Protein AF-A0A2V6PAF4-F1 (afdb_monomer_lite)

Structure (mmCIF, N/CA/C/O backbone):
data_AF-A0A2V6PAF4-F1
#
_entry.id   AF-A0A2V6PAF4-F1
#
loop_
_atom_site.group_PDB
_atom_site.id
_atom_site.type_symbol
_atom_site.label_atom_id
_atom_site.label_alt_id
_atom_site.label_comp_id
_atom_site.label_asym_id
_atom_site.label_entity_id
_atom_site.label_seq_id
_atom_site.pdbx_PDB_ins_code
_atom_site.Cartn_x
_atom_site.Cartn_y
_atom_site.Cartn_z
_atom_site.occupancy
_atom_site.B_iso_or_equiv
_atom_site.auth_seq_id
_atom_site.auth_comp_id
_atom_site.auth_asym_id
_atom_site.auth_atom_id
_atom_site.pdbx_PDB_model_num
ATOM 1 N N . LYS A 1 1 ? -13.365 17.507 16.487 1.00 45.06 1 LYS A N 1
ATOM 2 C CA . LYS A 1 1 ? -14.603 16.936 15.899 1.00 45.06 1 LYS A CA 1
ATOM 3 C C . LYS A 1 1 ? -14.242 15.576 15.320 1.00 45.06 1 LYS A C 1
ATOM 5 O O . LYS A 1 1 ? -13.297 15.523 14.547 1.00 45.06 1 LYS A O 1
ATOM 10 N N . VAL A 1 2 ? -14.901 14.494 15.738 1.00 49.12 2 VAL A N 1
ATOM 11 C CA . VAL A 1 2 ? -14.749 13.192 15.071 1.00 49.12 2 VAL A CA 1
ATOM 12 C C . VAL A 1 2 ? -15.640 13.260 13.837 1.00 49.12 2 VAL A C 1
ATOM 14 O O . VAL A 1 2 ? -16.855 13.171 13.962 1.00 49.12 2 VAL A O 1
ATOM 17 N N . SER A 1 3 ? -15.048 13.552 12.685 1.00 64.25 3 SER A N 1
ATOM 18 C CA . SER A 1 3 ? -15.734 13.484 11.395 1.00 64.25 3 SER A CA 1
ATOM 19 C C . SER A 1 3 ? -16.108 12.038 11.088 1.00 64.25 3 SER A C 1
ATOM 21 O O . SER A 1 3 ? -15.311 11.129 11.365 1.00 64.25 3 SER A O 1
ATOM 23 N N . ARG A 1 4 ? -17.323 11.836 10.571 1.00 76.94 4 ARG A N 1
ATOM 24 C CA . ARG A 1 4 ? -17.819 10.522 10.142 1.00 76.94 4 ARG A CA 1
ATOM 25 C C . ARG A 1 4 ? -17.128 10.103 8.848 1.00 76.94 4 ARG A C 1
ATOM 27 O O . ARG A 1 4 ? -16.737 10.955 8.058 1.00 76.94 4 ARG A O 1
ATOM 34 N N . VAL A 1 5 ? -16.989 8.798 8.622 1.00 81.94 5 VAL A N 1
ATOM 35 C CA . VAL A 1 5 ? -16.341 8.262 7.413 1.00 81.94 5 VAL A CA 1
ATOM 36 C C . VAL A 1 5 ? -17.059 8.705 6.136 1.00 81.94 5 VAL A C 1
ATOM 38 O O . VAL A 1 5 ? -16.399 9.016 5.150 1.00 81.94 5 VAL A O 1
ATOM 41 N N . ASP A 1 6 ? -18.384 8.861 6.191 1.00 87.06 6 ASP A N 1
ATOM 42 C CA . ASP A 1 6 ? -19.204 9.354 5.075 1.00 87.06 6 ASP A CA 1
ATOM 43 C C . ASP A 1 6 ? -18.828 10.764 4.595 1.00 87.06 6 ASP A C 1
ATOM 45 O O . ASP A 1 6 ? -19.099 11.110 3.453 1.00 87.06 6 ASP A O 1
ATOM 49 N N . GLU A 1 7 ? -18.183 11.583 5.433 1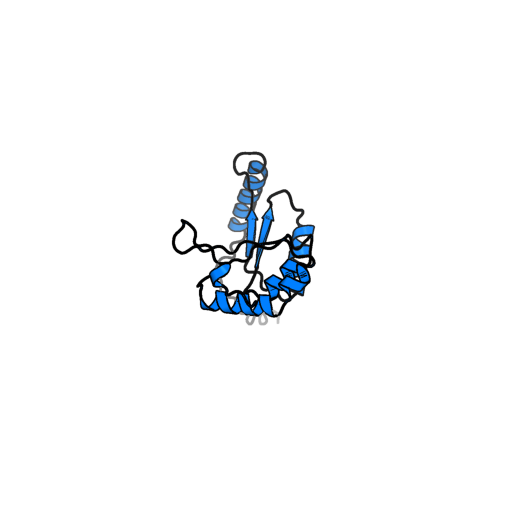.00 87.69 7 GLU A N 1
ATOM 50 C CA . GLU A 1 7 ? -17.750 12.934 5.043 1.00 87.69 7 GLU A CA 1
ATOM 51 C C . GLU A 1 7 ? -16.572 12.914 4.053 1.00 87.69 7 GLU A C 1
ATOM 53 O O . GLU A 1 7 ? -16.286 13.931 3.423 1.00 87.69 7 GLU A O 1
ATOM 58 N N . PHE A 1 8 ? -15.880 11.777 3.929 1.00 88.69 8 PHE A N 1
ATOM 59 C CA . PHE A 1 8 ? -14.672 11.625 3.108 1.00 88.69 8 PHE A CA 1
ATOM 60 C C . PHE A 1 8 ? -14.848 10.669 1.929 1.00 88.69 8 PHE A C 1
ATOM 62 O O . PHE A 1 8 ? -13.936 10.541 1.113 1.00 88.69 8 PHE A O 1
ATOM 69 N N . ILE A 1 9 ? -15.983 9.974 1.860 1.00 93.19 9 ILE A N 1
ATOM 70 C CA . ILE A 1 9 ? -16.296 9.052 0.774 1.00 93.19 9 ILE A CA 1
ATOM 71 C C . ILE A 1 9 ? -16.937 9.846 -0.360 1.00 93.19 9 ILE A C 1
ATOM 73 O O . ILE A 1 9 ? -17.956 10.511 -0.179 1.00 93.19 9 ILE A O 1
ATOM 77 N N . HIS A 1 10 ? -16.344 9.746 -1.544 1.00 94.19 10 HIS A N 1
ATOM 78 C CA . HIS A 1 10 ? -16.859 10.348 -2.762 1.00 94.19 10 HIS A CA 1
ATOM 79 C C . HIS A 1 10 ? -17.333 9.257 -3.715 1.00 94.19 10 HIS A C 1
ATOM 81 O O . HIS A 1 10 ? -16.524 8.475 -4.217 1.00 94.19 10 HIS A O 1
ATOM 87 N N . THR A 1 11 ? -18.635 9.231 -3.993 1.00 95.31 11 THR A N 1
ATOM 88 C CA . THR A 1 11 ? -19.187 8.346 -5.019 1.00 95.31 11 THR A CA 1
ATOM 89 C C . THR A 1 11 ? -18.791 8.820 -6.402 1.00 95.31 11 THR A C 1
ATOM 91 O O . THR A 1 11 ? -18.887 10.006 -6.722 1.00 95.31 11 THR A O 1
ATOM 94 N N . THR A 1 12 ? -18.302 7.883 -7.207 1.00 96.75 12 THR A N 1
ATOM 95 C CA . THR A 1 12 ? -17.875 8.160 -8.577 1.00 96.75 12 THR A CA 1
ATOM 96 C C . THR A 1 12 ? -19.017 7.931 -9.566 1.00 96.75 12 THR A C 1
ATOM 98 O O . THR A 1 12 ? -20.065 7.385 -9.227 1.00 96.75 12 THR A O 1
ATOM 101 N N . GLU A 1 13 ? -18.814 8.330 -10.820 1.00 97.06 13 GLU A N 1
ATOM 102 C CA . GLU A 1 13 ? -19.739 8.004 -11.916 1.00 97.06 13 GLU A CA 1
ATOM 103 C C . GLU A 1 13 ? -19.711 6.509 -12.283 1.00 97.06 13 GLU A C 1
ATOM 105 O O . GLU A 1 13 ? -20.609 6.017 -12.967 1.00 97.06 13 GLU A O 1
ATOM 110 N N . VAL A 1 14 ? -18.686 5.776 -11.834 1.00 97.25 14 VAL A N 1
ATOM 111 C CA . VAL A 1 14 ? -18.561 4.337 -12.057 1.00 97.25 14 VAL A CA 1
ATOM 112 C C . VAL A 1 14 ? -19.381 3.600 -10.990 1.00 97.25 14 VAL A C 1
ATOM 114 O O . VAL A 1 14 ? -19.129 3.772 -9.795 1.00 97.25 14 VAL A O 1
ATOM 117 N N . PRO A 1 15 ? -20.343 2.744 -11.383 1.00 96.31 15 PRO A N 1
ATOM 118 C CA . PRO A 1 15 ? -21.134 1.977 -10.430 1.00 96.31 15 PRO A CA 1
ATOM 119 C C . PRO A 1 15 ? -20.260 1.127 -9.504 1.00 96.31 15 PRO A C 1
ATOM 121 O O . PRO A 1 15 ? -19.311 0.486 -9.955 1.00 96.31 15 PRO A O 1
ATOM 124 N N . HIS A 1 16 ? -20.629 1.078 -8.221 1.00 95.50 16 HIS A N 1
ATOM 125 C CA . HIS A 1 16 ? -19.941 0.298 -7.181 1.00 95.50 16 HIS A CA 1
ATOM 126 C C . HIS A 1 16 ? -18.487 0.720 -6.914 1.00 95.50 16 HIS A C 1
ATOM 128 O O . HIS A 1 16 ? -17.719 -0.054 -6.343 1.00 95.50 16 HIS A O 1
ATOM 134 N N . LEU A 1 17 ? -18.114 1.942 -7.306 1.00 97.12 17 LEU A N 1
ATOM 135 C CA . LEU A 1 17 ? -16.811 2.521 -7.023 1.00 97.12 17 LEU A CA 1
ATOM 136 C C . LEU A 1 17 ? -16.968 3.843 -6.272 1.00 97.12 17 LEU A C 1
ATOM 138 O O . LEU A 1 17 ? -17.462 4.836 -6.810 1.00 97.12 17 LEU A O 1
ATOM 142 N N . ASP A 1 18 ? -16.453 3.850 -5.050 1.00 97.31 18 ASP A N 1
ATOM 143 C CA . ASP A 1 18 ? -16.276 5.043 -4.236 1.00 97.31 18 ASP A CA 1
ATOM 144 C C . ASP A 1 18 ? -14.776 5.323 -4.048 1.00 97.31 18 ASP A C 1
ATOM 146 O O . ASP A 1 18 ? -13.941 4.415 -4.105 1.00 97.31 18 ASP A O 1
ATOM 150 N N . VAL A 1 19 ? -14.421 6.588 -3.822 1.00 96.19 19 VAL A N 1
ATOM 151 C CA . VAL A 1 19 ? -13.034 7.038 -3.651 1.00 96.19 19 VAL A CA 1
ATOM 152 C C . VAL A 1 19 ? -12.901 7.884 -2.391 1.00 96.19 19 VAL A C 1
ATOM 154 O O . VAL A 1 19 ? -13.724 8.752 -2.111 1.00 96.19 19 VAL A O 1
ATOM 157 N N . VAL A 1 20 ? -11.813 7.663 -1.653 1.00 94.31 20 VAL A N 1
ATOM 158 C CA . VAL A 1 20 ? -11.364 8.544 -0.570 1.00 94.31 20 VAL A CA 1
ATOM 159 C C . VAL A 1 20 ? -10.064 9.205 -1.010 1.00 94.31 20 VAL A C 1
ATOM 161 O O . VAL A 1 20 ? -9.071 8.532 -1.281 1.00 94.31 20 VAL A O 1
ATOM 164 N N . CYS A 1 21 ? -10.072 10.532 -1.100 1.00 91.44 21 CYS A N 1
ATOM 165 C CA . CYS A 1 21 ? -8.900 11.312 -1.493 1.00 91.44 21 CYS A CA 1
ATOM 166 C C . CYS A 1 21 ? -7.936 11.506 -0.309 1.00 91.44 21 CYS A C 1
ATOM 168 O O . CYS A 1 21 ? -8.340 11.456 0.851 1.00 91.44 21 CYS A O 1
ATOM 170 N N . CYS A 1 22 ? -6.663 11.808 -0.587 1.00 85.88 22 CYS A N 1
ATOM 171 C CA . CYS A 1 22 ? -5.636 11.999 0.451 1.00 85.88 22 CYS A CA 1
ATOM 172 C C . CYS A 1 22 ? -5.901 13.182 1.405 1.00 85.88 22 CYS A C 1
ATOM 174 O O . CYS A 1 22 ? -5.325 13.238 2.491 1.00 85.88 22 CYS A O 1
ATOM 176 N N . GLY A 1 23 ? -6.780 14.114 1.024 1.00 86.31 23 GLY A N 1
ATOM 177 C CA . GLY A 1 23 ? -7.093 15.299 1.813 1.00 86.31 23 GLY A CA 1
ATOM 178 C C . GLY A 1 23 ? -5.913 16.270 1.907 1.00 86.31 23 GLY A C 1
ATOM 179 O O . GLY A 1 23 ? -5.111 16.400 0.983 1.00 86.31 23 GLY A O 1
ATOM 180 N N . ALA A 1 24 ? -5.824 16.996 3.022 1.00 84.50 24 ALA A N 1
ATOM 181 C CA . ALA A 1 24 ? -4.711 17.907 3.273 1.00 84.50 24 ALA A CA 1
ATOM 182 C C . ALA A 1 24 ? -3.429 17.127 3.598 1.00 84.50 24 ALA A C 1
ATOM 184 O O . ALA A 1 24 ? -3.460 16.177 4.379 1.00 84.50 24 ALA A O 1
ATOM 185 N N . VAL A 1 25 ? -2.296 17.566 3.041 1.00 82.56 25 VAL A N 1
ATOM 186 C CA . VAL A 1 25 ? -0.990 16.938 3.284 1.00 82.56 25 VAL A CA 1
ATOM 187 C C . VAL A 1 25 ? -0.648 17.026 4.779 1.00 82.56 25 VAL A C 1
ATOM 189 O O . VAL A 1 25 ? -0.533 18.137 5.306 1.00 82.56 25 VAL A O 1
ATOM 192 N N . PRO A 1 26 ? -0.497 15.890 5.486 1.00 80.06 26 PRO A N 1
ATOM 193 C CA . PRO A 1 26 ? -0.187 15.901 6.908 1.00 80.06 26 PRO A CA 1
ATOM 194 C C . PRO A 1 26 ? 1.283 16.266 7.139 1.00 80.06 26 PRO A C 1
ATOM 196 O O . PRO A 1 26 ? 2.150 15.971 6.319 1.00 80.06 26 PRO A O 1
ATOM 199 N N . SER A 1 27 ? 1.580 16.852 8.300 1.00 79.88 27 SER A N 1
ATOM 200 C CA . SER A 1 27 ? 2.957 17.147 8.719 1.00 79.88 27 SER A CA 1
ATOM 201 C C . SER A 1 27 ? 3.794 15.888 8.982 1.00 79.88 27 SER A C 1
ATOM 203 O O . SER A 1 27 ? 5.009 15.934 8.825 1.00 79.88 27 SER A O 1
ATOM 205 N N . SER A 1 28 ? 3.156 14.772 9.364 1.00 84.06 28 SER A N 1
ATOM 206 C CA . SER A 1 28 ? 3.804 13.475 9.615 1.00 84.06 28 SER A CA 1
ATOM 207 C C . SER A 1 28 ? 2.957 12.321 9.036 1.00 84.06 28 SER A C 1
ATOM 209 O O . SER A 1 28 ? 2.079 11.787 9.723 1.00 84.06 28 SER A O 1
ATOM 211 N N . PRO A 1 29 ? 3.153 11.945 7.752 1.00 82.19 29 PRO A N 1
ATOM 212 C CA . PRO A 1 29 ? 2.386 10.878 7.097 1.00 82.19 29 PRO A CA 1
ATOM 213 C C . PRO A 1 29 ? 2.521 9.507 7.778 1.00 82.19 29 PRO A C 1
ATOM 215 O O . PRO A 1 29 ? 1.523 8.803 7.945 1.00 82.19 29 PRO A O 1
ATOM 218 N N . SER A 1 30 ? 3.725 9.153 8.240 1.00 84.38 30 SER A N 1
ATOM 219 C CA . SER A 1 30 ? 4.012 7.881 8.915 1.00 84.38 30 SER A CA 1
ATOM 220 C C . SER A 1 30 ? 3.206 7.709 10.206 1.00 84.38 30 SER A C 1
ATOM 222 O O . SER A 1 30 ? 2.650 6.640 10.467 1.00 84.38 30 SER A O 1
ATOM 224 N N . GLU A 1 31 ? 3.104 8.771 11.011 1.00 85.75 31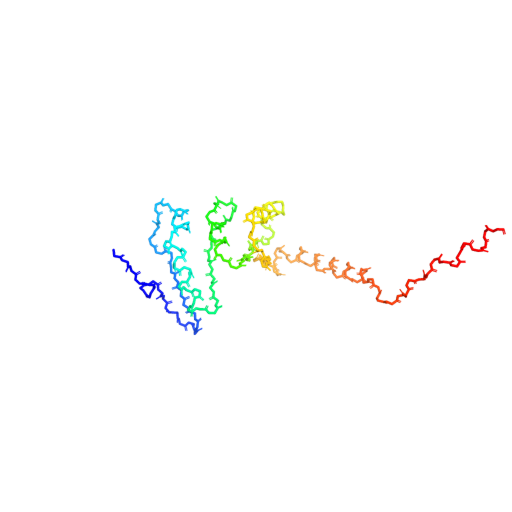 GLU A N 1
ATOM 225 C CA . GLU A 1 31 ? 2.323 8.763 12.252 1.00 85.75 31 GLU A CA 1
ATOM 226 C C . GLU A 1 31 ? 0.829 8.638 11.975 1.00 85.75 31 GLU A C 1
ATOM 228 O O . GLU A 1 31 ? 0.130 7.889 12.662 1.00 85.75 31 GLU A O 1
ATOM 233 N N . LEU A 1 32 ? 0.335 9.333 10.945 1.00 87.62 32 LEU A N 1
ATOM 234 C CA . LEU A 1 32 ? -1.062 9.233 10.542 1.00 87.62 32 LEU A CA 1
ATOM 235 C C . LEU A 1 32 ? -1.399 7.802 10.102 1.00 87.62 32 LEU A C 1
ATOM 237 O O . LEU A 1 32 ? -2.397 7.250 10.573 1.00 87.62 32 LEU A O 1
ATOM 241 N N . ALA A 1 33 ? -0.546 7.189 9.277 1.00 88.12 33 ALA A N 1
ATOM 242 C CA . ALA A 1 33 ? -0.687 5.807 8.821 1.00 88.12 33 ALA A CA 1
ATOM 243 C C . ALA A 1 33 ? -0.702 4.803 9.987 1.00 88.12 33 ALA A C 1
ATOM 245 O O . ALA A 1 33 ? -1.518 3.884 10.012 1.00 88.12 33 ALA A O 1
ATOM 246 N N . GLY A 1 34 ? 0.155 5.006 10.993 1.00 88.12 34 GLY A N 1
ATOM 247 C CA . GLY A 1 34 ? 0.220 4.167 12.195 1.00 88.12 34 GLY A CA 1
ATOM 248 C C . GLY A 1 34 ? -0.825 4.492 13.269 1.00 88.12 34 GLY A C 1
ATOM 249 O O . GLY A 1 34 ? -0.893 3.804 14.295 1.00 88.12 34 GLY A O 1
ATOM 250 N N . SER A 1 35 ? -1.639 5.531 13.083 1.00 91.50 35 SER A N 1
ATOM 251 C CA . SER A 1 35 ? -2.533 6.030 14.126 1.00 91.50 35 SER A CA 1
ATOM 252 C C . SER A 1 35 ? -3.677 5.061 14.450 1.00 91.50 35 SER A C 1
ATOM 254 O O . SER A 1 35 ? -4.141 4.276 13.620 1.00 91.50 35 SER A O 1
ATOM 256 N N . LYS A 1 36 ? -4.210 5.154 15.676 1.00 92.31 36 LYS A N 1
ATOM 257 C CA . LYS A 1 36 ? -5.443 4.441 16.060 1.00 92.31 36 LYS A CA 1
ATOM 258 C C . LYS A 1 36 ? -6.621 4.821 15.156 1.00 92.31 36 LYS A C 1
ATOM 260 O O . LYS A 1 36 ? -7.441 3.967 14.837 1.00 92.31 36 LYS A O 1
ATOM 265 N N . ARG A 1 37 ? -6.680 6.086 14.727 1.00 90.00 37 ARG A N 1
ATOM 266 C CA . ARG A 1 37 ? -7.733 6.601 13.845 1.00 90.00 37 ARG A CA 1
ATOM 267 C C . ARG A 1 37 ? -7.692 5.935 12.469 1.00 90.00 37 ARG A C 1
ATOM 269 O O . ARG A 1 37 ? -8.749 5.579 11.967 1.00 90.00 37 ARG A O 1
ATOM 276 N N . MET A 1 38 ? -6.504 5.717 11.900 1.00 91.00 38 MET A N 1
ATOM 277 C CA . MET A 1 38 ? -6.356 4.995 10.630 1.00 91.00 38 MET A CA 1
ATOM 278 C C . MET A 1 38 ? -6.854 3.551 10.743 1.00 91.00 38 MET A C 1
ATOM 280 O O . MET A 1 38 ? -7.624 3.103 9.905 1.00 91.00 38 MET A O 1
ATOM 284 N N . ARG A 1 39 ? -6.499 2.840 11.822 1.00 93.00 39 ARG A N 1
ATOM 285 C CA . ARG A 1 39 ? -6.988 1.466 12.055 1.00 93.00 39 ARG A CA 1
ATOM 286 C C . ARG A 1 39 ? -8.509 1.407 12.177 1.00 93.00 39 ARG A C 1
ATOM 288 O O . ARG A 1 39 ? -9.130 0.537 11.587 1.00 93.00 39 ARG A O 1
ATOM 295 N N . GLN A 1 40 ? -9.103 2.345 12.915 1.00 92.62 40 GLN A N 1
ATOM 296 C CA . GLN A 1 40 ? -10.560 2.446 13.047 1.00 92.62 40 GLN A CA 1
ATOM 297 C C . GLN A 1 40 ? -11.236 2.733 11.704 1.00 92.62 40 GLN A C 1
ATOM 299 O O . GLN A 1 40 ? -12.254 2.126 11.399 1.00 92.62 40 GLN A O 1
ATOM 304 N N . PHE A 1 41 ? -10.651 3.622 10.900 1.00 92.12 41 PHE A N 1
ATOM 305 C CA . PHE A 1 41 ? -11.133 3.911 9.555 1.00 92.12 41 PHE A CA 1
ATOM 306 C C . PHE A 1 41 ? -11.078 2.671 8.653 1.00 92.12 41 PHE A C 1
ATOM 308 O O . PHE A 1 41 ? -12.084 2.340 8.035 1.00 92.12 41 PHE A O 1
ATOM 315 N N . LEU A 1 42 ? -9.940 1.965 8.619 1.00 93.19 42 LEU A N 1
ATOM 316 C CA . LEU A 1 42 ? -9.770 0.748 7.819 1.00 93.19 42 LEU A CA 1
ATOM 317 C C . LEU A 1 42 ? -10.752 -0.356 8.232 1.00 93.19 42 LEU A C 1
ATOM 319 O O . LEU A 1 42 ? -11.322 -1.011 7.367 1.00 93.19 42 LEU A O 1
ATOM 323 N N . GLU A 1 43 ? -11.003 -0.519 9.532 1.00 93.56 43 GLU A N 1
ATOM 324 C CA . GLU A 1 43 ? -12.000 -1.466 10.039 1.00 93.56 43 GLU A CA 1
ATOM 325 C C . GLU A 1 43 ? -13.425 -1.087 9.604 1.00 93.56 43 GLU A C 1
ATOM 327 O O . GLU A 1 43 ? -14.210 -1.939 9.192 1.00 93.56 43 GLU A O 1
ATOM 332 N N . GLU A 1 44 ? -13.775 0.199 9.639 1.00 93.75 44 GLU A N 1
ATOM 333 C CA . GLU A 1 44 ? -15.094 0.660 9.205 1.00 93.75 44 GLU A CA 1
ATOM 334 C C . GLU A 1 44 ? -15.311 0.442 7.701 1.00 93.75 44 GLU A C 1
ATOM 336 O O . GLU A 1 44 ? -16.348 -0.091 7.306 1.00 93.75 44 GLU A O 1
ATOM 341 N N . VAL A 1 45 ? -14.334 0.784 6.851 1.00 94.50 45 VAL A N 1
ATOM 342 C CA . VAL A 1 45 ? -14.454 0.552 5.399 1.00 94.50 45 VAL A CA 1
ATOM 343 C C . VAL A 1 45 ? -14.418 -0.937 5.056 1.00 94.50 45 VAL A C 1
ATOM 345 O O . VAL A 1 45 ? -15.147 -1.366 4.165 1.00 94.50 45 VAL A O 1
ATOM 348 N N . ARG A 1 46 ? -13.664 -1.754 5.802 1.00 94.56 46 ARG A N 1
ATOM 349 C CA . ARG A 1 46 ? -13.640 -3.216 5.636 1.00 94.56 46 ARG A CA 1
ATOM 350 C C . ARG A 1 46 ? -15.020 -3.846 5.820 1.00 94.56 46 ARG A C 1
ATOM 352 O O . ARG A 1 46 ? -15.354 -4.785 5.113 1.00 94.56 46 ARG A O 1
ATOM 359 N N . ASN A 1 47 ? -15.824 -3.319 6.741 1.00 94.81 47 ASN A N 1
ATOM 360 C CA . ASN A 1 47 ? -17.182 -3.808 6.988 1.00 94.81 47 ASN A CA 1
ATOM 361 C C . ASN A 1 47 ? -18.216 -3.294 5.967 1.00 94.81 47 ASN A C 1
ATOM 363 O O . ASN A 1 47 ? -19.337 -3.796 5.928 1.00 94.81 47 ASN A O 1
ATOM 367 N N . ARG A 1 48 ? -17.866 -2.284 5.160 1.00 94.62 48 ARG A N 1
ATOM 368 C CA . ARG A 1 48 ? -18.775 -1.624 4.207 1.00 94.62 48 ARG A CA 1
ATOM 369 C C . ARG A 1 48 ? -18.565 -2.040 2.755 1.00 94.62 48 ARG A C 1
ATOM 371 O O . ARG A 1 48 ? -19.513 -1.968 1.982 1.00 94.62 48 ARG A O 1
ATOM 378 N N . TYR A 1 49 ? -17.346 -2.424 2.388 1.00 96.88 49 TYR A N 1
ATOM 379 C CA . TYR A 1 49 ? -16.972 -2.730 1.010 1.00 96.88 49 TYR A CA 1
ATOM 380 C C . TYR A 1 49 ? -16.469 -4.161 0.883 1.00 96.88 49 TYR A C 1
ATOM 382 O O . TYR A 1 49 ? -15.681 -4.627 1.702 1.00 96.88 49 TYR A O 1
ATOM 390 N N . ASP A 1 50 ? -16.830 -4.823 -0.215 1.00 96.81 50 ASP A N 1
ATOM 391 C CA . ASP A 1 50 ? -16.303 -6.151 -0.530 1.00 96.81 50 ASP A CA 1
ATOM 392 C C . ASP A 1 50 ? -14.792 -6.123 -0.788 1.00 96.81 50 ASP A C 1
ATOM 394 O O . ASP A 1 50 ? -14.088 -7.105 -0.537 1.00 96.81 50 ASP A O 1
ATOM 398 N N . ARG A 1 51 ? -14.284 -5.017 -1.346 1.00 96.44 51 ARG A N 1
ATOM 399 C CA . ARG A 1 51 ? -12.876 -4.821 -1.704 1.00 96.44 51 ARG A CA 1
ATOM 400 C C . ARG A 1 51 ? -12.456 -3.390 -1.397 1.00 96.44 51 ARG A C 1
ATOM 402 O O . ARG A 1 51 ? -13.137 -2.447 -1.783 1.00 96.44 51 ARG A O 1
ATOM 409 N N . VAL A 1 52 ? -11.298 -3.244 -0.760 1.00 96.50 52 VAL A N 1
ATOM 410 C CA . VAL A 1 52 ? -10.675 -1.950 -0.461 1.00 96.50 52 VAL A CA 1
ATOM 411 C C . VAL A 1 52 ? -9.278 -1.949 -1.070 1.00 96.50 52 VAL A C 1
ATOM 413 O O . VAL A 1 52 ? -8.467 -2.821 -0.765 1.00 96.50 52 VAL A O 1
ATOM 416 N N . ILE A 1 53 ? -9.003 -0.984 -1.947 1.00 96.31 53 ILE A N 1
ATOM 417 C CA . ILE A 1 53 ? -7.689 -0.803 -2.573 1.00 96.31 53 ILE A CA 1
ATOM 418 C C . ILE A 1 53 ? -7.029 0.413 -1.932 1.00 96.31 53 ILE A C 1
ATOM 420 O O . ILE A 1 53 ? -7.614 1.492 -1.888 1.00 96.31 53 ILE A O 1
ATOM 424 N N . LEU A 1 54 ? -5.809 0.226 -1.433 1.00 94.75 54 LEU A N 1
ATOM 425 C CA . LEU A 1 54 ? -5.022 1.275 -0.793 1.00 94.75 54 LEU A CA 1
ATOM 426 C C . LEU A 1 54 ? -3.855 1.643 -1.709 1.00 94.75 54 LEU A C 1
ATOM 428 O O . LEU A 1 54 ? -2.961 0.825 -1.927 1.00 94.75 54 LEU A O 1
ATOM 432 N N . ASP A 1 55 ? -3.862 2.866 -2.236 1.00 92.25 55 ASP A N 1
ATOM 433 C CA . ASP A 1 55 ? -2.714 3.406 -2.964 1.00 92.25 55 ASP A CA 1
ATOM 434 C C . ASP A 1 55 ? -1.642 3.876 -1.972 1.00 92.25 55 ASP A C 1
ATOM 436 O O . ASP A 1 55 ? -1.942 4.491 -0.946 1.00 92.25 55 ASP A O 1
ATOM 440 N N . CYS A 1 56 ? -0.385 3.543 -2.251 1.00 87.94 56 CYS A N 1
ATOM 441 C CA . CYS A 1 56 ? 0.735 3.770 -1.347 1.00 87.94 56 CYS A CA 1
ATOM 442 C C . CYS A 1 56 ? 1.940 4.335 -2.109 1.00 87.94 56 CYS A C 1
ATOM 444 O O . CYS A 1 56 ? 2.198 3.933 -3.246 1.00 87.94 56 CYS A O 1
ATOM 446 N N . PRO A 1 57 ? 2.753 5.207 -1.479 1.00 86.56 57 PRO A N 1
ATOM 447 C CA . PRO A 1 57 ? 3.995 5.662 -2.090 1.00 86.56 57 PRO A CA 1
ATOM 448 C C . PRO A 1 57 ? 4.982 4.492 -2.315 1.00 86.56 57 PRO A C 1
ATOM 450 O O . PRO A 1 57 ? 4.809 3.402 -1.767 1.00 86.56 57 PRO A O 1
ATOM 453 N N . PRO A 1 58 ? 6.058 4.674 -3.102 1.00 85.44 58 PRO A N 1
ATOM 454 C CA . PRO A 1 58 ? 7.021 3.603 -3.345 1.00 85.44 58 PRO A CA 1
ATOM 455 C C . PRO A 1 58 ? 7.733 3.150 -2.058 1.00 85.44 58 PRO A C 1
ATOM 457 O O . PRO A 1 58 ? 8.387 3.952 -1.390 1.00 85.44 58 PRO A O 1
ATOM 460 N N . VAL A 1 59 ? 7.715 1.842 -1.767 1.00 83.62 59 VAL A N 1
ATOM 461 C CA . VAL A 1 59 ? 8.424 1.217 -0.619 1.00 83.62 59 VAL A CA 1
ATOM 462 C C . VAL A 1 59 ? 9.934 1.521 -0.624 1.00 83.62 59 VAL A C 1
ATOM 464 O O . VAL A 1 59 ? 10.602 1.546 0.412 1.00 83.62 59 VAL A O 1
ATOM 467 N N . SER A 1 60 ? 10.512 1.751 -1.805 1.00 75.25 60 SER A N 1
ATOM 468 C CA . SER A 1 60 ? 11.923 2.114 -1.951 1.00 75.25 60 SER A CA 1
ATOM 469 C C . SER A 1 60 ? 12.249 3.520 -1.442 1.00 75.25 60 SER A C 1
ATOM 471 O O . SER A 1 60 ? 13.406 3.770 -1.123 1.00 75.25 60 SER A O 1
ATOM 473 N N . ALA A 1 61 ? 11.266 4.424 -1.390 1.00 74.69 61 ALA A N 1
ATOM 474 C CA . ALA A 1 61 ? 11.464 5.824 -1.020 1.00 74.69 61 ALA A CA 1
ATOM 475 C C . ALA A 1 61 ? 11.151 6.096 0.458 1.00 74.69 61 ALA A C 1
ATOM 477 O O . ALA A 1 61 ? 11.838 6.896 1.085 1.00 74.69 61 ALA A O 1
ATOM 478 N N . VAL A 1 62 ? 10.136 5.426 1.015 1.00 75.88 62 VAL A N 1
ATOM 479 C CA . VAL A 1 62 ? 9.634 5.666 2.378 1.00 75.88 62 VAL A CA 1
ATOM 480 C C . VAL A 1 62 ? 9.152 4.371 3.040 1.00 75.88 62 VAL A C 1
ATOM 482 O O . VAL A 1 62 ? 8.880 3.378 2.364 1.00 75.88 62 VAL A O 1
ATOM 485 N N . SER A 1 63 ? 9.060 4.364 4.373 1.00 77.44 63 SER A N 1
ATOM 486 C CA . SER A 1 63 ? 8.589 3.214 5.164 1.00 77.44 63 SER A CA 1
ATOM 487 C C . SER A 1 63 ? 7.069 3.131 5.315 1.00 77.44 63 SER A C 1
ATOM 489 O O . SER A 1 63 ? 6.554 2.055 5.599 1.00 77.44 63 SER A O 1
ATOM 491 N N . ASP A 1 64 ? 6.349 4.233 5.110 1.00 78.00 64 ASP A N 1
ATOM 492 C CA . ASP A 1 64 ? 4.901 4.358 5.347 1.00 78.00 64 ASP A CA 1
ATOM 493 C C . ASP A 1 64 ? 4.043 3.283 4.657 1.00 78.00 64 ASP A C 1
ATOM 495 O O . ASP A 1 64 ? 3.125 2.765 5.299 1.00 78.00 64 ASP A O 1
ATOM 499 N N . PRO A 1 65 ? 4.351 2.859 3.412 1.00 84.88 65 PRO A N 1
ATOM 500 C CA . PRO A 1 65 ? 3.630 1.776 2.750 1.00 84.88 65 PRO A CA 1
ATOM 501 C C . PRO A 1 65 ? 3.644 0.469 3.538 1.00 84.88 65 PRO A C 1
ATOM 503 O O . PRO A 1 65 ? 2.673 -0.272 3.483 1.00 84.88 65 PRO A O 1
ATOM 506 N N . LEU A 1 66 ? 4.719 0.180 4.283 1.00 90.56 66 LEU A N 1
ATOM 507 C CA . LEU A 1 66 ? 4.820 -1.045 5.082 1.00 90.56 66 LEU A CA 1
ATOM 508 C C . LEU A 1 66 ? 3.874 -1.005 6.285 1.00 90.56 66 LEU A C 1
ATOM 510 O O . LEU A 1 66 ? 3.316 -2.033 6.657 1.00 90.56 66 LEU A O 1
ATOM 514 N N . ILE A 1 67 ? 3.651 0.178 6.867 1.00 91.25 67 ILE A N 1
ATOM 515 C CA . ILE A 1 67 ? 2.695 0.353 7.967 1.00 91.25 67 ILE A CA 1
ATOM 516 C C . ILE A 1 67 ? 1.282 0.070 7.458 1.00 91.25 67 ILE A C 1
ATOM 518 O O . ILE A 1 67 ? 0.574 -0.738 8.050 1.00 91.25 67 ILE A O 1
ATOM 522 N N . ILE A 1 68 ? 0.887 0.689 6.344 1.00 90.94 68 ILE A N 1
ATOM 523 C CA . ILE A 1 68 ? -0.443 0.481 5.756 1.00 90.94 68 ILE A CA 1
ATOM 524 C C . ILE A 1 68 ? -0.621 -0.965 5.292 1.00 90.94 68 ILE A C 1
ATOM 526 O O . ILE A 1 68 ? -1.643 -1.579 5.579 1.00 90.94 68 ILE A O 1
ATOM 530 N N . ALA A 1 69 ? 0.393 -1.537 4.648 1.00 92.50 69 ALA A N 1
ATOM 531 C CA . ALA A 1 69 ? 0.373 -2.924 4.209 1.00 92.50 69 ALA A CA 1
ATOM 532 C C . ALA A 1 69 ? 0.265 -3.925 5.371 1.00 92.50 69 ALA A C 1
ATOM 534 O O . ALA A 1 69 ? -0.350 -4.972 5.214 1.00 92.50 69 ALA A O 1
ATOM 535 N N . SER A 1 70 ? 0.802 -3.606 6.555 1.00 92.31 70 SER A N 1
ATOM 536 C CA . SER A 1 70 ? 0.609 -4.435 7.757 1.00 92.31 70 SER A CA 1
ATOM 537 C C . SER A 1 70 ? -0.845 -4.460 8.259 1.00 92.31 70 SER A C 1
ATOM 539 O O . SER A 1 70 ? -1.202 -5.308 9.073 1.00 92.31 70 SER A O 1
ATOM 541 N N . LEU A 1 71 ? -1.677 -3.521 7.793 1.00 92.44 71 LEU A N 1
ATOM 542 C CA . LEU A 1 71 ? -3.101 -3.401 8.116 1.00 92.44 71 LEU A CA 1
ATOM 543 C C . LEU A 1 71 ? -4.012 -3.923 6.991 1.00 92.44 71 LEU A C 1
ATOM 545 O O . LEU A 1 71 ? -5.233 -3.872 7.139 1.00 92.44 71 LEU A O 1
ATOM 549 N N . SER A 1 72 ? -3.446 -4.394 5.875 1.00 94.25 72 SER A N 1
ATOM 550 C CA . SER A 1 72 ? -4.183 -4.987 4.758 1.00 94.25 72 SER A CA 1
ATOM 551 C C . SER A 1 72 ? -4.035 -6.510 4.733 1.00 94.25 72 SER A C 1
ATOM 553 O O . SER A 1 72 ? -3.170 -7.089 5.386 1.00 94.25 72 SER A O 1
ATOM 555 N N . ASP A 1 73 ? -4.880 -7.173 3.943 1.00 95.00 73 ASP A N 1
ATOM 556 C CA . ASP A 1 73 ? -4.808 -8.630 3.758 1.00 95.00 73 ASP A CA 1
ATOM 557 C C . ASP A 1 73 ? -3.613 -9.059 2.888 1.00 95.00 73 ASP A C 1
ATOM 559 O O . ASP A 1 73 ? -3.206 -10.220 2.881 1.00 95.00 73 ASP A O 1
ATOM 563 N N . GLY A 1 74 ? -3.041 -8.118 2.139 1.00 94.62 74 GLY A N 1
ATOM 564 C CA . GLY A 1 74 ? -1.849 -8.332 1.339 1.00 94.62 74 GLY A CA 1
ATOM 565 C C . GLY A 1 74 ? -1.527 -7.157 0.423 1.00 94.62 74 GLY A C 1
ATOM 566 O O . GLY A 1 74 ? -2.207 -6.128 0.424 1.00 94.62 74 GLY A O 1
ATOM 567 N N . VAL A 1 75 ? -0.463 -7.324 -0.362 1.00 95.44 75 VAL A N 1
ATOM 568 C CA . VAL A 1 75 ? 0.074 -6.307 -1.276 1.00 95.44 75 VAL A CA 1
ATOM 569 C C . VAL A 1 75 ? 0.270 -6.878 -2.675 1.00 95.44 75 VAL A C 1
ATOM 571 O O . VAL A 1 75 ? 0.858 -7.946 -2.846 1.00 95.44 75 VAL A O 1
ATOM 574 N N . ALA A 1 76 ? -0.155 -6.120 -3.685 1.00 95.94 76 ALA A N 1
ATOM 575 C CA . ALA A 1 76 ? 0.290 -6.298 -5.062 1.00 95.94 76 ALA A CA 1
ATOM 576 C C . ALA A 1 76 ? 1.485 -5.369 -5.326 1.00 95.94 76 ALA A C 1
ATOM 578 O O . ALA A 1 76 ? 1.363 -4.148 -5.242 1.00 95.94 76 ALA A O 1
ATOM 579 N N . PHE A 1 77 ? 2.655 -5.933 -5.628 1.00 94.75 77 PHE A N 1
ATOM 580 C CA . PHE A 1 77 ? 3.854 -5.140 -5.895 1.00 94.75 77 PHE A CA 1
ATOM 581 C C . PHE A 1 77 ? 3.912 -4.730 -7.368 1.00 94.75 77 PHE A C 1
ATOM 583 O O . PHE A 1 77 ? 4.030 -5.581 -8.247 1.00 94.75 77 PHE A O 1
ATOM 590 N N . VAL A 1 78 ? 3.864 -3.428 -7.648 1.00 94.50 78 VAL A N 1
ATOM 591 C CA . VAL A 1 78 ? 3.918 -2.896 -9.016 1.00 94.50 78 VAL A CA 1
ATOM 592 C C . VAL A 1 78 ? 5.342 -2.456 -9.354 1.00 94.50 78 VAL A C 1
ATOM 594 O O . VAL A 1 78 ? 5.950 -1.672 -8.626 1.00 94.50 78 VAL A O 1
ATOM 597 N N . THR A 1 79 ? 5.880 -2.930 -10.477 1.00 93.12 79 THR A N 1
ATOM 598 C CA . THR A 1 79 ? 7.194 -2.526 -10.995 1.00 93.12 79 THR A CA 1
ATOM 599 C C . THR A 1 79 ? 7.115 -2.179 -12.476 1.00 93.12 79 THR A C 1
ATOM 601 O O . THR A 1 79 ? 6.341 -2.770 -13.226 1.00 93.12 79 THR A O 1
ATOM 604 N N . LYS A 1 80 ? 7.921 -1.210 -12.912 1.00 91.69 80 LYS A N 1
ATOM 605 C CA . LYS A 1 80 ? 7.942 -0.748 -14.301 1.00 91.69 80 LYS A CA 1
ATOM 606 C C . LYS A 1 80 ? 8.895 -1.591 -15.147 1.00 91.69 80 LYS A C 1
ATOM 608 O O . LYS A 1 80 ? 10.056 -1.781 -14.765 1.00 91.69 80 LYS A O 1
ATOM 613 N N . PHE A 1 81 ? 8.411 -2.056 -16.297 1.00 88.44 81 PHE A N 1
ATOM 614 C CA . PHE A 1 81 ? 9.198 -2.831 -17.246 1.00 88.44 81 PHE A CA 1
ATOM 615 C C . PHE A 1 81 ? 10.447 -2.065 -17.690 1.00 88.44 81 PHE A C 1
ATOM 617 O O . PHE A 1 81 ? 10.418 -0.847 -17.853 1.00 88.44 81 PHE A O 1
ATOM 624 N N . ASN A 1 82 ? 11.566 -2.788 -17.796 1.00 84.44 82 ASN A N 1
ATOM 625 C CA . ASN A 1 82 ? 12.857 -2.309 -18.306 1.00 84.44 82 ASN A CA 1
ATOM 626 C C . ASN A 1 82 ? 13.425 -1.018 -17.665 1.00 84.44 82 ASN A C 1
ATOM 628 O O . ASN A 1 82 ? 14.379 -0.431 -18.169 1.00 84.44 82 ASN A O 1
ATOM 632 N N . LYS A 1 83 ? 12.867 -0.566 -16.532 1.00 87.06 83 LYS A N 1
ATOM 633 C CA . LYS A 1 83 ? 13.294 0.660 -15.837 1.00 87.06 83 LYS A CA 1
ATOM 634 C C . LYS A 1 83 ? 13.861 0.397 -14.449 1.00 87.06 83 LYS A C 1
ATOM 636 O O . LYS A 1 83 ? 14.721 1.140 -13.984 1.00 87.06 83 LYS A O 1
ATOM 641 N N . ILE A 1 84 ? 13.386 -0.652 -13.780 1.00 87.44 84 ILE A N 1
ATOM 642 C CA . ILE A 1 84 ? 13.839 -1.032 -12.440 1.00 87.44 84 ILE A CA 1
ATOM 643 C C . ILE A 1 84 ? 14.808 -2.207 -12.552 1.00 87.44 84 ILE A C 1
ATOM 645 O O . ILE A 1 84 ? 14.473 -3.244 -13.124 1.00 87.44 84 ILE A O 1
ATOM 649 N N . ARG A 1 85 ? 16.013 -2.070 -11.983 1.00 89.00 85 ARG A N 1
ATOM 650 C CA . ARG A 1 85 ? 16.966 -3.188 -11.942 1.00 89.00 85 ARG A CA 1
ATOM 651 C C . ARG A 1 85 ? 16.422 -4.304 -11.049 1.00 89.00 85 ARG A C 1
ATOM 653 O O . ARG A 1 85 ? 15.839 -4.047 -9.992 1.00 89.00 85 ARG A O 1
ATOM 660 N N . ARG A 1 86 ? 16.657 -5.551 -11.457 1.00 88.88 86 ARG A N 1
ATOM 661 C CA . ARG A 1 86 ? 16.143 -6.746 -10.772 1.00 88.88 86 ARG A CA 1
ATOM 662 C C . AR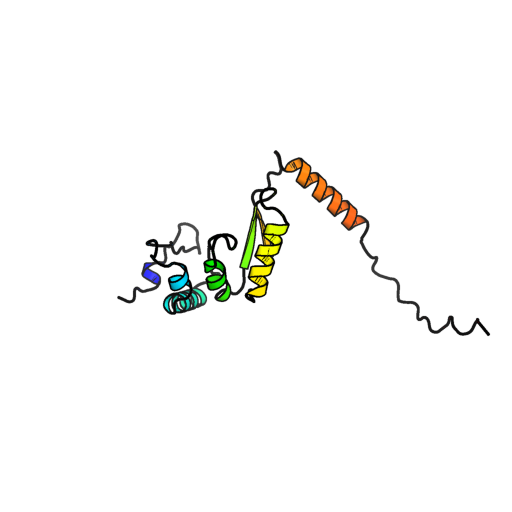G A 1 86 ? 16.551 -6.809 -9.298 1.00 88.88 86 ARG A C 1
ATOM 664 O O . ARG A 1 86 ? 15.728 -7.163 -8.467 1.00 88.88 86 ARG A O 1
ATOM 671 N N . ASP A 1 87 ? 17.779 -6.423 -8.968 1.00 91.75 87 ASP A N 1
ATOM 672 C CA . ASP A 1 87 ? 18.286 -6.391 -7.593 1.00 91.75 87 ASP A CA 1
ATOM 673 C C . ASP A 1 87 ? 17.550 -5.375 -6.709 1.00 91.75 87 ASP A C 1
ATOM 675 O O . ASP A 1 87 ? 17.276 -5.669 -5.546 1.00 91.75 87 ASP A O 1
ATOM 679 N N . HIS A 1 88 ? 17.168 -4.215 -7.252 1.00 90.38 88 HIS A N 1
ATOM 680 C CA . HIS A 1 88 ? 16.339 -3.250 -6.525 1.00 90.38 88 HIS A CA 1
ATOM 681 C C . HIS A 1 88 ? 14.936 -3.803 -6.255 1.00 90.38 88 HIS A C 1
ATOM 683 O O . HIS A 1 88 ? 14.453 -3.704 -5.129 1.00 90.38 88 HIS A O 1
ATOM 689 N N . ALA A 1 89 ? 14.307 -4.436 -7.250 1.00 92.25 89 ALA A N 1
ATOM 690 C CA . ALA A 1 89 ? 13.003 -5.074 -7.070 1.00 92.25 89 ALA A CA 1
ATOM 691 C C . ALA A 1 89 ? 13.065 -6.216 -6.038 1.00 92.25 89 ALA A C 1
ATOM 693 O O . ALA A 1 89 ? 12.251 -6.253 -5.118 1.00 92.25 89 ALA A O 1
ATOM 694 N N . SER A 1 90 ? 14.074 -7.091 -6.128 1.00 92.38 90 SER A N 1
ATOM 695 C CA . SER A 1 90 ? 14.300 -8.179 -5.168 1.00 92.38 90 SER A CA 1
ATOM 696 C C . SER A 1 90 ? 14.482 -7.668 -3.737 1.00 92.38 90 SER A C 1
ATOM 698 O O . SER A 1 90 ? 13.877 -8.213 -2.820 1.00 92.38 90 SER A O 1
ATOM 700 N N . ARG A 1 91 ? 15.265 -6.599 -3.530 1.00 92.19 91 ARG A N 1
ATOM 701 C CA . ARG A 1 91 ? 15.447 -5.997 -2.197 1.00 92.19 91 ARG A CA 1
ATOM 702 C C . ARG A 1 91 ? 14.152 -5.413 -1.641 1.00 92.19 91 ARG A C 1
ATOM 704 O O . ARG A 1 91 ? 13.897 -5.543 -0.450 1.00 92.19 91 ARG A O 1
ATOM 711 N N . THR A 1 92 ? 13.336 -4.775 -2.477 1.00 91.75 92 THR A N 1
ATOM 712 C CA . THR A 1 92 ? 12.033 -4.255 -2.044 1.00 91.75 92 THR A CA 1
ATOM 713 C C . THR A 1 92 ? 11.087 -5.380 -1.640 1.00 91.75 92 THR A C 1
ATOM 715 O O . THR A 1 92 ? 10.469 -5.292 -0.584 1.00 91.75 92 THR A O 1
ATOM 718 N N . ILE A 1 93 ? 11.018 -6.454 -2.431 1.00 93.50 93 ILE A N 1
ATOM 719 C CA . ILE A 1 93 ? 10.224 -7.645 -2.100 1.00 93.50 93 ILE A CA 1
ATOM 720 C C . ILE A 1 93 ? 10.684 -8.243 -0.768 1.00 93.50 93 ILE A C 1
ATOM 722 O O . ILE A 1 93 ? 9.847 -8.489 0.096 1.00 93.50 93 ILE A O 1
ATOM 726 N N . GLN A 1 94 ? 11.998 -8.388 -0.565 1.00 93.25 94 GLN A N 1
ATOM 727 C CA . GLN A 1 94 ? 12.547 -8.893 0.693 1.00 93.25 94 GLN A CA 1
ATOM 728 C C . GLN A 1 94 ? 12.117 -8.026 1.882 1.00 93.25 94 GLN A C 1
ATOM 730 O O . GLN A 1 94 ? 11.653 -8.556 2.879 1.00 93.25 94 GLN A O 1
ATOM 735 N N . ARG A 1 95 ? 12.162 -6.691 1.758 1.00 92.31 95 ARG A N 1
ATOM 736 C CA . ARG A 1 95 ? 11.705 -5.779 2.824 1.00 92.31 95 ARG A CA 1
ATOM 737 C C . ARG A 1 95 ? 10.225 -5.952 3.173 1.00 92.31 95 ARG A C 1
ATOM 739 O O . ARG A 1 95 ? 9.864 -5.818 4.337 1.00 92.31 95 ARG A O 1
ATOM 746 N N . ILE A 1 96 ? 9.374 -6.216 2.181 1.00 93.12 96 ILE A N 1
ATOM 747 C CA . ILE A 1 96 ? 7.945 -6.482 2.405 1.00 93.12 96 ILE A CA 1
ATOM 748 C C . ILE A 1 96 ? 7.775 -7.818 3.149 1.00 93.12 96 ILE A C 1
ATOM 750 O O . ILE A 1 96 ? 7.022 -7.891 4.116 1.00 93.12 96 ILE A O 1
ATOM 754 N N . GLN A 1 97 ? 8.521 -8.850 2.748 1.00 93.75 97 GLN A N 1
ATOM 755 C CA . GLN A 1 97 ? 8.497 -10.168 3.392 1.00 93.75 97 GLN A CA 1
ATOM 756 C C . GLN A 1 97 ? 9.047 -10.141 4.823 1.00 93.75 97 GLN A C 1
ATOM 758 O O . GLN A 1 97 ? 8.442 -10.733 5.713 1.00 93.75 97 GLN A O 1
ATOM 763 N N . ASP A 1 98 ? 10.144 -9.420 5.065 1.00 93.44 98 ASP A N 1
ATOM 764 C CA . ASP A 1 98 ? 10.754 -9.253 6.391 1.00 93.44 98 ASP A CA 1
ATOM 765 C C . ASP A 1 98 ? 9.802 -8.544 7.368 1.00 93.44 98 ASP A C 1
ATOM 767 O O . ASP A 1 98 ? 9.840 -8.792 8.571 1.00 93.44 98 ASP A O 1
ATOM 771 N N . ALA A 1 99 ? 8.913 -7.689 6.852 1.00 91.56 99 ALA A N 1
ATOM 772 C CA . ALA A 1 99 ? 7.843 -7.058 7.622 1.00 91.56 99 ALA A CA 1
ATOM 773 C C . ALA A 1 99 ? 6.637 -7.990 7.878 1.00 91.56 99 ALA A C 1
ATOM 775 O O . ALA A 1 99 ? 5.651 -7.560 8.473 1.00 91.56 99 ALA A O 1
ATOM 776 N N . GLY A 1 100 ? 6.692 -9.250 7.431 1.00 93.69 100 GLY A N 1
ATOM 777 C CA . GLY A 1 100 ? 5.628 -10.242 7.607 1.00 93.69 100 GLY A CA 1
ATOM 778 C C . GLY A 1 100 ? 4.402 -10.014 6.721 1.00 93.69 100 GLY A C 1
ATOM 779 O O . GLY A 1 100 ? 3.346 -10.587 6.983 1.00 93.69 100 GLY A O 1
ATOM 780 N N . ILE A 1 101 ? 4.515 -9.178 5.686 1.00 95.44 101 ILE A N 1
ATOM 781 C CA . ILE A 1 101 ? 3.393 -8.807 4.820 1.00 95.44 101 ILE A CA 1
ATOM 782 C C . ILE A 1 101 ? 3.211 -9.858 3.723 1.00 95.44 101 ILE A C 1
ATOM 784 O O . ILE A 1 101 ? 4.161 -10.249 3.038 1.00 95.44 101 ILE A O 1
ATOM 788 N N . HIS A 1 102 ? 1.963 -10.275 3.506 1.00 95.69 102 HIS A N 1
ATOM 789 C CA . HIS A 1 102 ? 1.619 -11.207 2.441 1.00 95.69 102 HIS A CA 1
ATOM 790 C C . HIS A 1 102 ? 1.650 -10.522 1.064 1.00 95.69 102 HIS A C 1
ATOM 792 O O . HIS A 1 102 ? 0.924 -9.562 0.806 1.00 95.69 102 HIS A O 1
ATOM 798 N N . ILE A 1 103 ? 2.485 -11.025 0.154 1.00 96.00 103 ILE A N 1
ATOM 799 C CA . ILE A 1 103 ? 2.545 -10.544 -1.231 1.00 96.00 103 ILE A CA 1
ATOM 800 C C . ILE A 1 103 ? 1.581 -11.378 -2.074 1.00 96.00 103 ILE A C 1
ATOM 802 O O . ILE A 1 103 ? 1.829 -12.557 -2.311 1.00 96.00 103 ILE A O 1
ATOM 806 N N . LEU A 1 104 ? 0.515 -10.742 -2.558 1.00 96.44 104 LEU A N 1
ATOM 807 C CA . LEU A 1 104 ? -0.501 -11.362 -3.416 1.00 96.44 104 LEU A CA 1
ATOM 808 C C . LEU A 1 104 ? 0.051 -11.673 -4.812 1.00 96.44 104 LEU A C 1
ATOM 810 O O . LEU A 1 104 ? -0.351 -12.638 -5.454 1.00 96.44 104 LEU A O 1
ATOM 814 N N . GLY A 1 105 ? 0.971 -10.837 -5.294 1.00 94.62 105 GLY A N 1
ATOM 815 C CA . GLY A 1 105 ? 1.590 -10.991 -6.602 1.00 94.62 105 GLY A CA 1
ATOM 816 C C . GLY A 1 105 ? 2.407 -9.775 -7.024 1.00 94.62 105 GLY A C 1
ATOM 817 O O . GLY A 1 105 ? 2.523 -8.788 -6.292 1.00 94.62 105 GLY A O 1
ATOM 818 N N . VAL A 1 106 ? 2.971 -9.857 -8.230 1.00 94.31 106 VAL A N 1
ATOM 819 C CA . VAL A 1 106 ? 3.751 -8.785 -8.859 1.00 94.31 106 VAL A CA 1
ATOM 820 C C . VAL A 1 106 ? 3.085 -8.372 -10.166 1.00 94.31 106 VAL A C 1
ATOM 822 O O . VAL A 1 106 ? 2.772 -9.220 -10.998 1.00 94.31 106 VAL A O 1
ATOM 825 N N . VAL A 1 107 ? 2.915 -7.066 -10.359 1.00 94.56 107 VAL A N 1
ATOM 826 C CA . VAL A 1 107 ? 2.414 -6.464 -11.596 1.00 94.56 107 VAL A CA 1
ATOM 827 C C . VAL A 1 107 ? 3.576 -5.796 -12.319 1.00 94.56 107 VAL A C 1
ATOM 829 O O . VAL A 1 107 ? 4.207 -4.875 -11.798 1.00 94.56 107 VAL A O 1
ATOM 832 N N . LEU A 1 108 ? 3.853 -6.261 -13.532 1.00 92.56 108 LEU A N 1
ATOM 833 C CA . LEU A 1 108 ? 4.813 -5.644 -14.438 1.00 92.56 108 LEU A CA 1
ATOM 834 C C . LEU A 1 108 ? 4.062 -4.656 -15.332 1.00 92.56 108 LEU A C 1
ATOM 836 O O . LEU A 1 108 ? 3.254 -5.070 -16.157 1.00 92.56 108 LEU A O 1
ATOM 840 N N . ASN A 1 109 ? 4.293 -3.364 -15.125 1.00 92.56 109 ASN A N 1
ATOM 841 C CA . ASN A 1 109 ? 3.557 -2.290 -15.787 1.00 92.56 109 ASN A CA 1
ATOM 842 C C . ASN A 1 109 ? 4.400 -1.584 -16.863 1.00 92.56 109 ASN A C 1
ATOM 844 O O . ASN A 1 109 ? 5.630 -1.616 -16.805 1.00 92.56 109 ASN A O 1
ATOM 848 N N . ASP A 1 110 ? 3.724 -0.884 -17.777 1.00 90.12 110 ASP A N 1
ATOM 849 C CA . ASP A 1 110 ? 4.307 -0.068 -18.854 1.00 90.12 110 ASP A CA 1
ATOM 850 C C . ASP A 1 110 ? 5.197 -0.868 -19.818 1.00 90.12 110 ASP A C 1
ATOM 852 O O . ASP A 1 110 ? 6.345 -0.515 -20.073 1.00 90.12 110 ASP A O 1
ATOM 856 N N . ILE A 1 111 ? 4.670 -1.995 -20.302 1.00 87.06 111 ILE A N 1
ATOM 857 C CA . ILE A 1 111 ? 5.324 -2.803 -21.333 1.00 87.06 111 ILE A CA 1
ATOM 858 C C . ILE A 1 111 ? 4.933 -2.241 -22.701 1.00 87.06 111 ILE A C 1
ATOM 860 O O . ILE A 1 111 ? 3.757 -2.256 -23.063 1.00 87.06 111 ILE A O 1
ATOM 864 N N . ASP A 1 112 ? 5.922 -1.787 -23.469 1.00 84.81 112 ASP A N 1
ATOM 865 C CA . ASP A 1 112 ? 5.733 -1.346 -24.851 1.00 84.81 112 ASP A CA 1
ATOM 866 C C . ASP A 1 112 ? 5.906 -2.520 -25.835 1.00 84.81 112 ASP A C 1
ATOM 868 O O . ASP A 1 112 ? 7.013 -2.883 -26.242 1.00 84.81 112 ASP A O 1
ATOM 872 N N . PHE A 1 113 ? 4.793 -3.144 -26.220 1.00 78.56 113 PHE A N 1
ATOM 873 C CA . PHE A 1 113 ? 4.810 -4.320 -27.098 1.00 78.56 113 PHE A CA 1
ATOM 874 C C . PHE A 1 113 ? 5.202 -4.012 -28.551 1.00 78.56 113 PHE A C 1
ATOM 876 O O . PHE A 1 113 ? 5.643 -4.917 -29.266 1.00 78.56 113 PHE A O 1
ATOM 883 N N . GLU A 1 114 ? 5.066 -2.762 -28.990 1.00 79.62 114 GLU A N 1
ATOM 884 C CA . GLU A 1 114 ? 5.226 -2.367 -30.396 1.00 79.62 114 GLU A CA 1
ATOM 885 C C . GLU A 1 114 ? 6.465 -1.500 -30.642 1.00 79.62 114 GLU A C 1
ATOM 887 O O . GLU A 1 114 ? 6.940 -1.413 -31.773 1.00 79.62 114 GLU A O 1
ATOM 892 N N . GLY A 1 115 ? 7.029 -0.891 -29.601 1.00 75.69 115 GLY A N 1
ATOM 893 C CA . GLY A 1 115 ? 8.223 -0.065 -29.696 1.00 75.69 115 GLY A CA 1
ATOM 894 C C . GLY A 1 115 ? 9.460 -0.714 -29.084 1.00 75.69 115 GLY A C 1
ATOM 895 O O . GLY A 1 115 ? 9.890 -1.805 -29.468 1.00 75.69 115 GLY A O 1
ATOM 896 N N . LYS A 1 116 ? 10.117 0.004 -28.170 1.00 74.69 116 LYS A N 1
ATOM 897 C CA . LYS A 1 116 ? 11.507 -0.291 -27.758 1.00 74.69 116 LYS A CA 1
ATOM 898 C C . LYS A 1 116 ? 11.644 -1.605 -26.993 1.00 74.69 116 LYS A C 1
ATOM 900 O O . LYS A 1 116 ? 12.701 -2.234 -27.028 1.00 74.69 116 LYS A O 1
ATOM 905 N N . ASP A 1 117 ? 10.574 -2.019 -26.332 1.00 75.25 117 ASP A N 1
ATOM 906 C CA . ASP A 1 117 ? 10.545 -3.210 -25.494 1.00 75.25 117 ASP A CA 1
ATOM 907 C C . ASP A 1 117 ? 10.138 -4.474 -26.270 1.00 75.25 117 ASP A C 1
ATOM 909 O O . ASP A 1 117 ? 10.345 -5.586 -25.777 1.00 75.25 117 ASP A O 1
ATOM 913 N N . SER A 1 118 ? 9.672 -4.333 -27.518 1.00 69.94 118 SER A N 1
ATOM 914 C CA . SER A 1 118 ? 9.226 -5.439 -28.374 1.00 69.94 118 SER A CA 1
ATOM 915 C C . SER A 1 118 ? 10.313 -6.496 -28.595 1.00 69.94 118 SER A C 1
ATOM 917 O O . SER A 1 118 ? 10.050 -7.697 -28.509 1.00 69.94 118 SER A O 1
ATOM 919 N N . TYR A 1 119 ? 11.567 -6.080 -28.813 1.00 65.12 119 TYR A N 1
ATOM 920 C CA . TYR A 1 119 ? 12.688 -7.012 -28.992 1.00 65.12 119 TYR A CA 1
ATOM 921 C C . TYR A 1 119 ? 12.953 -7.837 -27.724 1.00 65.12 119 TYR A C 1
ATOM 923 O O . TYR A 1 119 ? 13.097 -9.060 -27.781 1.00 65.12 119 TYR A O 1
ATOM 931 N N . TYR A 1 120 ? 12.965 -7.170 -26.568 1.00 63.31 120 TYR A N 1
ATOM 932 C CA . TYR A 1 120 ? 13.168 -7.810 -25.270 1.00 63.31 120 TYR A CA 1
ATOM 933 C C . TYR A 1 120 ? 12.018 -8.767 -24.940 1.00 63.31 120 TYR A C 1
ATOM 935 O O . TYR A 1 120 ? 12.254 -9.894 -24.504 1.00 63.31 120 TYR A O 1
ATOM 943 N N . TYR A 1 121 ? 10.778 -8.346 -25.189 1.00 64.81 121 TYR A N 1
ATOM 944 C CA . TYR A 1 121 ? 9.593 -9.155 -24.935 1.00 64.81 121 TYR A CA 1
ATOM 945 C C . TYR A 1 121 ? 9.543 -10.399 -25.824 1.00 64.81 121 TYR A C 1
ATOM 947 O O . TYR A 1 121 ? 9.362 -11.501 -25.310 1.00 64.81 121 TYR A O 1
ATOM 955 N N . ASN A 1 122 ? 9.781 -10.250 -27.133 1.00 63.53 122 ASN A N 1
ATOM 956 C CA . ASN A 1 122 ? 9.856 -11.381 -28.056 1.00 63.53 122 ASN A CA 1
ATOM 957 C C . ASN A 1 122 ? 10.922 -12.380 -27.600 1.00 63.53 122 ASN A C 1
ATOM 959 O O . ASN A 1 122 ? 10.626 -13.566 -27.480 1.00 63.53 122 ASN A O 1
ATOM 963 N N . TYR A 1 123 ? 12.130 -11.917 -27.262 1.00 63.84 123 TYR A N 1
ATOM 964 C CA . TYR A 1 123 ? 13.198 -12.794 -26.778 1.00 63.84 123 TYR A CA 1
ATOM 965 C C . TYR A 1 123 ? 12.783 -13.590 -25.531 1.00 63.84 123 TYR A C 1
ATOM 967 O O . TYR A 1 123 ? 12.918 -14.813 -25.514 1.00 63.84 123 TYR A O 1
ATOM 975 N N . TYR A 1 124 ? 12.208 -12.931 -24.519 1.00 62.97 124 TYR A N 1
ATOM 976 C CA . TYR A 1 124 ? 11.714 -13.611 -23.317 1.00 62.97 124 TYR A CA 1
ATOM 977 C C . TYR A 1 124 ? 10.566 -14.578 -23.618 1.00 62.97 124 TYR A C 1
ATOM 979 O O . TYR A 1 124 ? 10.547 -15.683 -23.081 1.00 62.97 124 TYR A O 1
ATOM 987 N N . TYR A 1 125 ? 9.623 -14.200 -24.482 1.00 64.44 125 TYR A N 1
ATOM 988 C CA . TYR A 1 125 ? 8.492 -15.044 -24.860 1.00 64.44 125 TYR A CA 1
ATOM 989 C C . TYR A 1 125 ? 8.956 -16.300 -25.613 1.00 64.44 125 TYR A C 1
ATOM 991 O O . TYR A 1 125 ? 8.545 -17.411 -25.273 1.00 64.44 125 TYR A O 1
ATOM 999 N N . TYR A 1 126 ? 9.879 -16.154 -26.571 1.00 60.34 126 TYR A N 1
ATOM 1000 C CA . TYR A 1 126 ? 10.496 -17.277 -27.281 1.00 60.34 126 TYR A CA 1
ATOM 1001 C C . TYR A 1 126 ? 11.300 -18.170 -26.342 1.00 60.34 126 TYR A C 1
ATOM 1003 O O . TYR A 1 126 ? 11.137 -19.388 -26.377 1.00 60.34 126 TYR A O 1
ATOM 1011 N N . GLN A 1 127 ? 12.123 -17.584 -25.472 1.00 57.56 127 GLN A N 1
ATOM 1012 C CA . GLN A 1 127 ? 12.934 -18.325 -24.515 1.00 57.56 127 GLN A CA 1
ATOM 1013 C C . GLN A 1 127 ? 12.049 -19.114 -23.541 1.00 57.56 127 GLN A C 1
ATOM 1015 O O . GLN A 1 127 ? 12.264 -20.307 -23.346 1.00 57.56 127 GLN A O 1
ATOM 1020 N N . ASN A 1 128 ? 10.993 -18.504 -23.001 1.00 64.00 128 ASN A N 1
ATOM 1021 C CA . ASN A 1 128 ? 10.077 -19.170 -22.077 1.00 64.00 128 ASN A CA 1
ATOM 1022 C C . ASN A 1 128 ? 9.277 -20.294 -22.764 1.00 64.00 128 ASN A C 1
ATOM 1024 O O . ASN A 1 128 ? 9.077 -21.3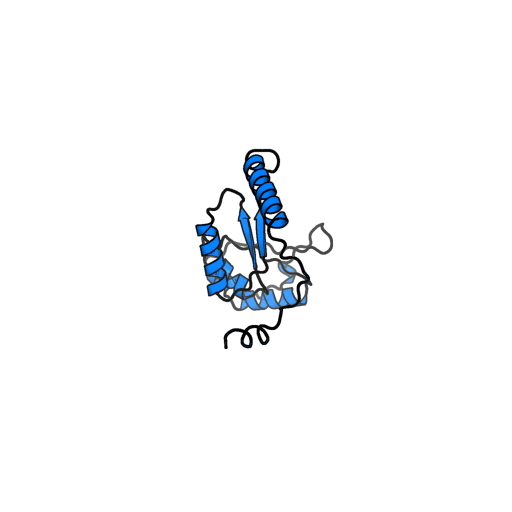60 -22.182 1.00 64.00 128 ASN A O 1
ATOM 1028 N N . ARG A 1 129 ? 8.891 -20.112 -24.036 1.00 58.47 129 ARG A N 1
ATOM 1029 C CA . ARG A 1 129 ? 8.246 -21.159 -24.846 1.00 58.47 129 ARG A CA 1
ATOM 1030 C C . ARG A 1 129 ? 9.206 -22.307 -25.181 1.00 58.47 129 ARG A C 1
ATOM 1032 O O . ARG A 1 129 ? 8.783 -23.460 -25.196 1.00 58.47 129 ARG A O 1
ATOM 1039 N N . TYR A 1 130 ? 10.487 -22.007 -25.398 1.00 59.59 130 TYR A N 1
ATOM 1040 C CA . TYR A 1 130 ? 11.550 -23.002 -25.566 1.00 59.59 130 TYR A CA 1
ATOM 1041 C C . TYR A 1 130 ? 11.809 -23.791 -24.278 1.00 59.59 130 TYR A C 1
ATOM 1043 O O . TYR A 1 130 ? 11.854 -25.016 -24.313 1.00 59.59 130 TYR A O 1
ATOM 1051 N N . TYR A 1 131 ? 11.928 -23.124 -23.128 1.00 56.09 131 TYR A N 1
ATOM 1052 C CA . TYR A 1 131 ? 12.108 -23.812 -21.848 1.00 56.09 131 TYR A CA 1
ATOM 1053 C C . TYR A 1 131 ? 10.871 -24.632 -21.466 1.00 56.09 131 TYR A C 1
ATOM 1055 O O . TYR A 1 131 ? 11.010 -25.792 -21.094 1.00 56.09 131 TYR A O 1
ATOM 1063 N N . SER A 1 132 ? 9.663 -24.095 -21.644 1.00 60.91 132 SER A N 1
ATOM 1064 C CA . SER A 1 132 ? 8.418 -24.823 -21.357 1.00 60.91 132 SER A CA 1
ATOM 1065 C C . SER A 1 132 ? 8.223 -26.050 -22.259 1.00 60.91 132 SER A C 1
ATOM 1067 O O . SER A 1 132 ? 7.660 -27.047 -21.817 1.00 60.91 132 SER A O 1
ATOM 1069 N N . SER A 1 133 ? 8.710 -26.022 -23.507 1.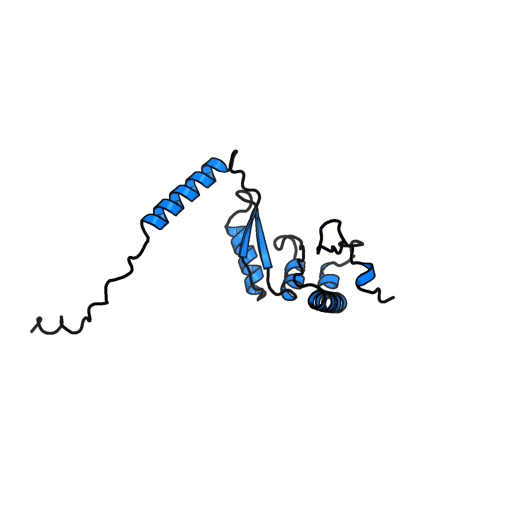00 63.41 133 SER A N 1
ATOM 1070 C CA . SER A 1 133 ? 8.637 -27.180 -24.411 1.00 63.41 133 SER A CA 1
ATOM 1071 C C . SER A 1 133 ? 9.682 -28.262 -24.115 1.00 63.41 133 SER A C 1
ATOM 1073 O O . SER A 1 133 ? 9.453 -29.424 -24.446 1.00 63.41 133 SER A O 1
ATOM 1075 N N . HIS A 1 134 ? 10.793 -27.911 -23.457 1.00 56.81 134 HIS A N 1
ATOM 1076 C CA . HIS A 1 134 ? 11.881 -28.841 -23.121 1.00 56.81 134 HIS A CA 1
ATOM 1077 C C . HIS A 1 134 ? 11.856 -29.322 -21.659 1.00 56.81 134 HIS A C 1
ATOM 1079 O O . HIS A 1 134 ? 12.509 -30.312 -21.339 1.00 56.81 134 HIS A O 1
ATOM 1085 N N . TYR A 1 135 ? 11.087 -28.668 -20.782 1.00 50.12 135 TYR A N 1
ATOM 1086 C CA . TYR A 1 135 ? 10.963 -28.993 -19.356 1.00 50.12 135 TYR A CA 1
ATOM 1087 C C . TYR A 1 135 ? 9.546 -29.443 -18.973 1.00 50.12 135 TYR A C 1
ATOM 1089 O O . TYR A 1 135 ? 9.024 -29.076 -17.923 1.00 50.12 135 TYR A O 1
ATOM 1097 N N . ASN A 1 136 ? 8.917 -30.265 -19.816 1.00 52.03 136 ASN A N 1
ATOM 1098 C CA . ASN A 1 136 ? 7.734 -31.025 -19.424 1.00 52.03 136 ASN A CA 1
ATOM 1099 C C . ASN A 1 136 ? 8.202 -32.405 -18.914 1.00 52.03 136 ASN A C 1
ATOM 1101 O O . ASN A 1 136 ? 8.441 -33.297 -19.740 1.00 52.03 136 ASN A O 1
ATOM 1105 N N . PRO A 1 137 ? 8.424 -32.613 -17.597 1.00 44.66 137 PRO A N 1
ATOM 1106 C CA . PRO A 1 137 ? 8.655 -33.954 -17.084 1.00 44.66 137 PRO A CA 1
ATOM 1107 C C . PRO A 1 137 ? 7.377 -34.745 -17.355 1.00 44.66 137 PRO A C 1
ATOM 1109 O O . PRO A 1 137 ? 6.315 -34.433 -16.823 1.00 44.66 137 PRO A O 1
ATOM 1112 N N . ARG A 1 138 ? 7.472 -35.722 -18.261 1.00 43.88 138 ARG A N 1
ATOM 1113 C CA . ARG A 1 138 ? 6.352 -36.592 -18.628 1.00 43.88 138 ARG A CA 1
ATOM 1114 C C . ARG A 1 138 ? 5.680 -37.118 -17.352 1.00 43.88 138 ARG A C 1
ATOM 1116 O O . ARG A 1 138 ? 6.406 -37.624 -16.489 1.00 43.88 138 ARG A O 1
ATOM 1123 N N . PRO A 1 139 ? 4.344 -37.066 -17.236 1.00 49.47 139 PRO A N 1
ATOM 1124 C CA . PRO A 1 139 ? 3.678 -37.945 -16.298 1.00 49.47 139 PRO A CA 1
ATOM 1125 C C . PRO A 1 139 ? 3.926 -39.382 -16.805 1.00 49.47 139 PRO A C 1
ATOM 1127 O O . PRO A 1 139 ? 4.105 -39.607 -18.003 1.00 49.47 139 PRO A O 1
ATOM 1130 N N . ASP A 1 140 ? 3.990 -40.353 -15.900 1.00 54.78 140 ASP A N 1
ATOM 1131 C CA . ASP A 1 140 ? 3.926 -41.787 -16.227 1.00 54.78 140 ASP A CA 1
ATOM 1132 C C . ASP A 1 140 ? 5.263 -42.478 -16.573 1.00 54.78 140 ASP A C 1
ATOM 1134 O O . ASP A 1 140 ? 5.484 -43.006 -17.665 1.00 54.78 140 ASP A O 1
ATOM 1138 N N . LYS A 1 141 ? 6.132 -42.636 -15.569 1.00 38.12 141 LYS A N 1
ATOM 1139 C CA . LYS A 1 141 ? 6.781 -43.943 -15.357 1.00 38.12 141 LYS A CA 1
ATOM 1140 C C . LYS A 1 141 ? 6.722 -44.300 -13.871 1.00 38.12 141 LYS A C 1
ATOM 1142 O O . LYS A 1 141 ? 7.237 -43.523 -13.068 1.00 38.12 141 LYS A O 1
ATOM 1147 N N . PRO A 1 1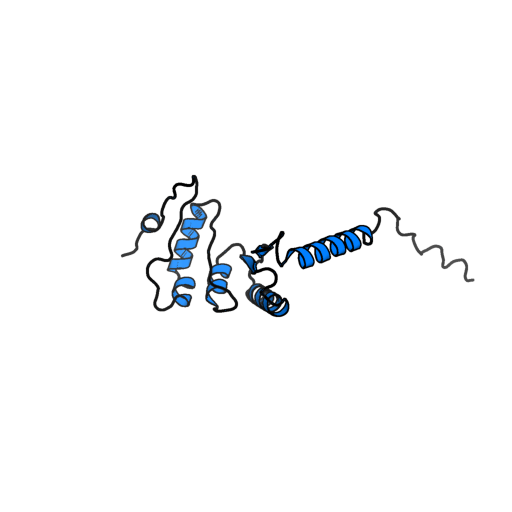42 ? 6.132 -45.445 -13.482 1.00 37.50 142 PRO A N 1
ATOM 1148 C CA . PRO A 1 142 ? 6.201 -45.892 -12.099 1.00 37.50 142 PRO A CA 1
ATOM 1149 C C . PRO A 1 142 ? 7.668 -46.134 -11.728 1.00 37.50 142 PRO A C 1
ATOM 1151 O O . PRO A 1 142 ? 8.431 -46.714 -12.508 1.00 37.50 142 PRO A O 1
ATOM 1154 N N . LEU A 1 143 ? 8.060 -45.647 -10.548 1.00 47.00 143 LEU A N 1
ATOM 1155 C CA . LEU A 1 143 ? 9.364 -45.912 -9.947 1.00 47.00 143 LEU A CA 1
ATOM 1156 C C . LEU A 1 143 ? 9.560 -47.430 -9.890 1.00 47.00 143 LEU A C 1
ATOM 1158 O O . LEU A 1 143 ? 8.835 -48.121 -9.178 1.00 47.00 143 LEU A O 1
ATOM 1162 N N . LYS A 1 144 ? 10.519 -47.951 -10.662 1.00 40.88 144 LYS A N 1
ATOM 1163 C CA . LYS A 1 144 ? 10.957 -49.337 -10.500 1.00 40.88 144 LYS A CA 1
ATOM 1164 C C . LYS A 1 144 ? 11.538 -49.482 -9.098 1.00 40.88 144 LYS A C 1
ATOM 1166 O O . LYS A 1 144 ? 12.491 -48.781 -8.752 1.00 40.88 144 LYS A O 1
ATOM 1171 N N . ASP A 1 145 ? 10.936 -50.376 -8.325 1.00 45.06 145 ASP A N 1
ATOM 1172 C CA . ASP A 1 145 ? 11.457 -50.833 -7.046 1.00 45.06 145 ASP A CA 1
ATOM 1173 C C . ASP A 1 145 ? 12.874 -51.395 -7.255 1.00 45.06 145 ASP A C 1
ATOM 1175 O O . ASP A 1 145 ? 13.097 -52.276 -8.085 1.00 45.06 145 ASP A O 1
ATOM 1179 N N . LYS A 1 146 ? 13.850 -50.830 -6.539 1.00 48.16 146 LYS A N 1
ATOM 1180 C CA . LYS A 1 146 ? 15.272 -51.204 -6.617 1.00 48.16 146 LYS A CA 1
ATOM 1181 C C . LYS A 1 146 ? 15.601 -52.463 -5.799 1.00 48.16 146 LYS A C 1
ATOM 1183 O O . LYS A 1 146 ? 16.775 -52.779 -5.619 1.00 48.16 146 LYS A O 1
ATOM 1188 N N . SER A 1 147 ? 14.601 -53.187 -5.300 1.00 45.59 147 SER A N 1
ATOM 1189 C CA . SER A 1 147 ? 14.796 -54.371 -4.458 1.00 45.59 147 SER A CA 1
ATOM 1190 C C . SER A 1 147 ? 15.248 -55.639 -5.212 1.00 45.59 147 SER A C 1
ATOM 1192 O O . SER A 1 147 ? 15.759 -56.563 -4.578 1.00 45.59 147 SER A O 1
ATOM 1194 N N . GLU A 1 148 ? 15.163 -55.693 -6.549 1.00 43.53 148 GLU A N 1
ATOM 1195 C CA . GLU A 1 148 ? 15.542 -56.895 -7.322 1.00 43.53 148 GLU A CA 1
ATOM 1196 C C . GLU A 1 148 ? 16.989 -56.915 -7.857 1.00 43.53 148 GLU A C 1
ATOM 1198 O O . GLU A 1 148 ? 17.497 -57.982 -8.203 1.00 43.53 148 GLU A O 1
ATOM 1203 N N . GLU A 1 149 ? 17.712 -55.789 -7.875 1.00 42.22 149 GLU A N 1
ATOM 1204 C CA . GLU A 1 149 ? 19.061 -55.730 -8.477 1.00 42.22 149 GLU A CA 1
ATOM 1205 C C . GLU A 1 149 ? 20.190 -56.237 -7.556 1.00 42.22 149 GLU A C 1
ATOM 1207 O O . GLU A 1 149 ? 21.306 -56.476 -8.013 1.00 42.22 149 GLU A O 1
ATOM 1212 N N . VAL A 1 150 ? 19.908 -56.497 -6.273 1.00 48.00 150 VAL A N 1
ATOM 1213 C CA . VAL A 1 150 ? 20.916 -56.961 -5.293 1.00 48.00 150 VAL A CA 1
ATOM 1214 C C . VAL A 1 150 ? 21.117 -58.490 -5.315 1.00 48.00 150 VAL A C 1
ATOM 1216 O O . VAL A 1 150 ? 22.058 -58.997 -4.715 1.00 48.00 150 VAL A O 1
ATOM 1219 N N . LYS A 1 151 ? 20.305 -59.266 -6.052 1.00 46.91 151 LYS A N 1
ATOM 1220 C CA . LYS A 1 151 ? 20.422 -60.745 -6.095 1.00 46.91 151 LYS A CA 1
ATOM 1221 C C . LYS A 1 151 ? 21.249 -61.315 -7.255 1.00 46.91 151 LYS A C 1
ATOM 1223 O O . LYS A 1 151 ? 21.304 -62.531 -7.407 1.00 46.91 151 LYS A O 1
ATOM 1228 N N . LYS A 1 152 ? 21.899 -60.476 -8.068 1.00 44.16 152 LYS A N 1
ATOM 1229 C CA . LYS A 1 152 ? 22.760 -60.927 -9.186 1.00 44.16 152 LYS A CA 1
ATOM 1230 C C . LYS A 1 152 ? 24.230 -60.512 -9.083 1.00 44.16 152 LYS A C 1
ATOM 1232 O O . LYS A 1 152 ? 24.965 -60.637 -10.057 1.00 44.16 152 LYS A O 1
ATOM 1237 N N . ALA A 1 153 ? 24.658 -60.074 -7.903 1.00 47.84 153 ALA A N 1
ATOM 1238 C CA . ALA A 1 153 ? 26.064 -59.882 -7.561 1.00 47.84 153 ALA A CA 1
ATOM 1239 C C . ALA A 1 153 ? 26.434 -60.777 -6.364 1.00 47.84 153 ALA A C 1
ATOM 1241 O O . ALA A 1 153 ? 26.757 -60.287 -5.284 1.00 47.84 153 ALA A O 1
ATOM 1242 N N . GLY A 1 154 ? 26.303 -62.091 -6.562 1.00 39.09 154 GLY A N 1
ATOM 1243 C CA . GLY A 1 154 ? 26.792 -63.154 -5.685 1.00 39.09 154 GLY A CA 1
ATOM 1244 C C . GLY A 1 154 ? 27.435 -64.231 -6.538 1.00 39.09 154 GLY A C 1
ATOM 1245 O O . GLY A 1 154 ? 26.793 -64.599 -7.549 1.00 39.09 154 GLY A O 1
#

pLDDT: mean 80.42, std 17.64, range [37.5, 97.31]

Radius of gyration: 24.79 Å; chains: 1; bounding box: 48×81×46 Å

Sequence (154 aa):
KVSRVDEFIHTTEVPHLDVVCCGAVPSSPSELAGSKRMRQFLEEVRNRYDRVILDCPPVSAVSDPLIIASLSDGVAFVTKFNKIRRDHASRTIQRIQDAGIHILGVVLNDIDFEGKDSYYYNYYYYQNRYYSSHYNPRPDKPLKDKSEEVKKAG

Foldseek 3Di:
DPDDLVVQWADDPDPLDIDGDPPDDDPDLQCVLQDPVVLVSLVVVVVVHPDDDDDDDDVLPDVSVLSNLVSDQADEAEDEPPPDDPVSVVVSVVVSVVSVGHHPYYHYDDQDCPPDNVVVVVVVVVVVVVCVVVPPPDPDDPPPDPVPPVVPPD

Secondary structure (DSSP, 8-state):
----GGGTEEE-SSTT-EEE---SPPS-HHHHHHSHHHHHHHHHHHHH-S--------TTT-SHHHHHHTTSS-EEEEEETTTS-HHHHHHHHHHHHHTT--EEEEEEE---SSSTTHHHHHHHHHHHHHHHHH----S------TTSGGGG--